Protein AF-A0A439TAR3-F1 (afdb_monomer)

Solvent-accessible surface area (backbone atoms only — not comparable to full-atom values): 395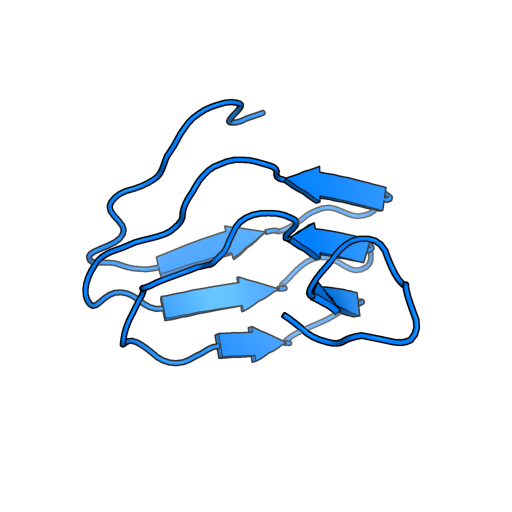1 Å² total; per-residue (Å²): 135,85,82,58,65,40,82,35,76,50,78,52,70,47,74,41,72,53,81,42,81,39,68,31,41,38,28,44,65,16,32,42,32,34,58,14,68,15,35,42,30,38,58,36,87,58,62,42,74,32,60,77,47,77,79,32,55,41,81,41,75,38,90,76,60,93,70,77,126

Secondary structure (DSSP, 8-state):
---S-EE-SSEEEE--SSEEEE-SPEEES-EEEE-SSSEEEE-S--EE-S-EEE-SSEEEESSS-SS--

Radius of gyration: 11.17 Å; Cα contacts (8 Å, |Δi|>4): 177; chains: 1; bounding box: 22×27×26 Å

pLDDT: mean 92.48, std 10.35, range [57.75, 98.5]

Sequence (69 aa):
SILGDVTNNGTLAFNRSDAYTFAGLISGSGTVNQAGSGTTILTADNGYTGGTTISAGTLQLGNGGTSGS

Mean predicted aligned error: 3.87 Å

Nearest PDB structures (foldseek):
  4kh3-assembly1_A  TM=5.392E-01  e=1.124E+00  Escherichia coli CFT073
  5nzi-assembly1_A  TM=2.566E-01  e=3.442E+00  Leishmania major
  6qvi-assembly3_C  TM=2.342E-01  e=7.260E+00  Thermus thermophilus HB27

Structure (mmCIF, N/CA/C/O backbone):
data_AF-A0A439TAR3-F1
#
_entry.id   AF-A0A439TAR3-F1
#
loop_
_atom_site.group_PDB
_atom_site.id
_atom_site.type_symbol
_atom_site.label_atom_id
_atom_site.label_alt_id
_atom_site.label_comp_id
_atom_site.label_asym_id
_atom_site.label_entity_id
_atom_site.label_seq_id
_atom_site.pdbx_PDB_ins_code
_atom_site.Cartn_x
_atom_site.Cartn_y
_atom_site.Cartn_z
_atom_site.occupancy
_atom_site.B_iso_or_equiv
_atom_site.auth_seq_id
_atom_site.auth_comp_id
_atom_site.auth_asym_id
_atom_site.auth_atom_id
_atom_site.pdbx_PDB_model_num
ATOM 1 N N . SER A 1 1 ? -3.244 -14.172 -3.685 1.00 70.69 1 SER A N 1
ATOM 2 C CA . SER A 1 1 ? -3.293 -12.763 -3.248 1.00 70.69 1 SER A CA 1
ATOM 3 C C . SER A 1 1 ? -4.336 -12.641 -2.147 1.00 70.69 1 SER A C 1
ATOM 5 O O . SER A 1 1 ? -5.149 -13.549 -2.011 1.00 70.69 1 SER A O 1
ATOM 7 N N . ILE A 1 2 ? -4.300 -11.577 -1.343 1.00 78.12 2 ILE A N 1
ATOM 8 C CA . ILE A 1 2 ? -5.372 -11.275 -0.380 1.00 78.12 2 ILE A CA 1
ATOM 9 C C . ILE A 1 2 ? -6.412 -10.425 -1.107 1.00 78.12 2 ILE A C 1
ATOM 11 O O . ILE A 1 2 ? -6.043 -9.441 -1.739 1.00 78.12 2 ILE A O 1
ATOM 15 N N . LEU A 1 3 ? -7.685 -10.805 -1.036 1.00 81.38 3 LEU A N 1
ATOM 16 C CA . LEU A 1 3 ? -8.778 -10.106 -1.725 1.00 81.38 3 LEU A CA 1
ATOM 17 C C . LEU A 1 3 ? -9.748 -9.392 -0.770 1.00 81.38 3 LEU A C 1
ATOM 19 O O . LEU A 1 3 ? -10.606 -8.657 -1.240 1.00 81.38 3 LEU A O 1
ATOM 23 N N . GLY A 1 4 ? -9.628 -9.619 0.541 1.00 92.56 4 GLY A N 1
ATOM 24 C CA . GLY A 1 4 ? -10.511 -9.048 1.560 1.00 92.56 4 GLY A CA 1
ATOM 25 C C . GLY A 1 4 ? -9.786 -8.122 2.531 1.00 92.56 4 GLY A C 1
ATOM 26 O O . GLY A 1 4 ? -8.584 -7.881 2.397 1.00 92.56 4 GLY A O 1
ATOM 27 N N . ASP A 1 5 ? -10.538 -7.635 3.512 1.00 95.50 5 ASP A N 1
ATOM 28 C CA . ASP A 1 5 ? -10.050 -6.738 4.557 1.00 95.50 5 ASP A CA 1
ATOM 29 C C . ASP A 1 5 ? -8.959 -7.382 5.418 1.00 95.50 5 ASP A C 1
ATOM 31 O O . ASP A 1 5 ? -8.898 -8.603 5.599 1.00 95.50 5 ASP A O 1
ATOM 35 N N . VAL A 1 6 ? -8.089 -6.538 5.970 1.00 97.00 6 VAL A N 1
ATOM 36 C CA . VAL A 1 6 ? -6.962 -6.942 6.808 1.00 97.00 6 VAL A CA 1
ATOM 37 C C . VAL A 1 6 ? -6.970 -6.143 8.106 1.00 97.00 6 VAL A C 1
ATOM 39 O O . VAL A 1 6 ? -6.756 -4.932 8.116 1.00 97.00 6 VAL A O 1
ATOM 42 N N . THR A 1 7 ? -7.132 -6.838 9.230 1.00 97.31 7 THR A N 1
ATOM 43 C CA . THR A 1 7 ? -6.796 -6.298 10.554 1.00 97.31 7 THR A CA 1
ATOM 44 C C . THR A 1 7 ? -5.319 -6.569 10.829 1.00 97.31 7 THR A C 1
ATOM 46 O O . THR A 1 7 ? -4.917 -7.696 11.117 1.00 97.31 7 THR A O 1
ATOM 49 N N . ASN A 1 8 ? -4.493 -5.535 10.701 1.00 96.00 8 ASN A N 1
ATOM 50 C CA . ASN A 1 8 ? -3.048 -5.590 10.846 1.00 96.00 8 ASN A CA 1
ATOM 51 C C . ASN A 1 8 ? -2.607 -5.063 12.218 1.00 96.00 8 ASN A C 1
ATOM 53 O O . ASN A 1 8 ? -2.638 -3.861 12.466 1.00 96.00 8 ASN A O 1
ATOM 57 N N . ASN A 1 9 ? -2.100 -5.956 13.069 1.00 96.75 9 ASN A N 1
ATOM 58 C CA . ASN A 1 9 ? -1.441 -5.607 14.337 1.00 96.75 9 ASN A CA 1
ATOM 59 C C . ASN A 1 9 ? 0.074 -5.897 14.308 1.00 96.75 9 ASN A C 1
ATOM 61 O O . ASN A 1 9 ? 0.724 -5.910 15.350 1.00 96.75 9 ASN A O 1
ATOM 65 N N . GLY A 1 10 ? 0.628 -6.184 13.125 1.00 97.38 10 GLY A N 1
ATOM 66 C CA . GLY A 1 10 ? 2.035 -6.517 12.911 1.00 97.38 10 GLY A CA 1
ATOM 67 C C . GLY A 1 10 ? 2.608 -5.715 11.748 1.00 97.38 10 GLY A C 1
ATOM 68 O O . GLY A 1 10 ? 2.503 -4.493 11.727 1.00 97.38 10 GLY A O 1
ATOM 69 N N . THR A 1 11 ? 3.204 -6.394 10.769 1.00 97.50 11 THR A N 1
ATOM 70 C CA . THR A 1 11 ? 3.654 -5.765 9.521 1.00 97.50 11 THR A CA 1
ATOM 71 C C . THR A 1 11 ? 2.958 -6.412 8.335 1.00 97.50 11 THR A C 1
ATOM 73 O O . THR A 1 11 ? 3.104 -7.612 8.102 1.00 97.50 11 THR A O 1
ATOM 76 N N . LEU A 1 12 ? 2.254 -5.601 7.547 1.00 97.44 12 LEU A N 1
ATOM 77 C CA . LEU A 1 12 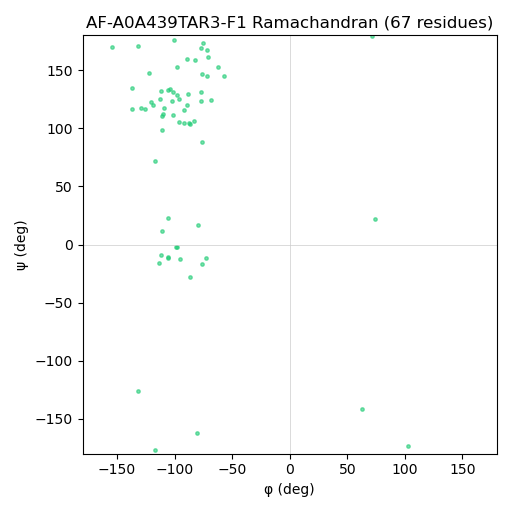? 1.716 -5.987 6.250 1.00 97.44 12 LEU A CA 1
ATOM 78 C C . LEU A 1 12 ? 2.686 -5.530 5.158 1.00 97.44 12 LEU A C 1
ATOM 80 O O . LEU A 1 12 ? 2.772 -4.342 4.849 1.00 97.44 12 LEU A O 1
ATOM 84 N N . ALA A 1 13 ? 3.432 -6.473 4.584 1.00 97.75 13 ALA A N 1
ATOM 85 C CA . ALA A 1 13 ? 4.414 -6.189 3.543 1.00 97.75 13 ALA A CA 1
ATOM 86 C C . ALA A 1 13 ? 3.891 -6.558 2.148 1.00 97.75 13 ALA A C 1
ATOM 88 O O . ALA A 1 13 ? 3.575 -7.716 1.871 1.00 97.75 13 ALA A O 1
ATOM 89 N N . PHE A 1 14 ? 3.880 -5.585 1.241 1.00 97.88 14 PHE A N 1
ATOM 90 C CA . PHE A 1 14 ? 3.709 -5.810 -0.187 1.00 97.88 14 PHE A CA 1
ATOM 91 C C . PHE A 1 14 ? 5.095 -5.959 -0.816 1.00 97.88 14 PHE A C 1
ATOM 93 O O . PHE A 1 14 ? 5.819 -4.986 -0.972 1.00 97.88 14 PHE A O 1
ATOM 100 N N . ASN A 1 15 ? 5.492 -7.188 -1.148 1.00 97.75 15 ASN A N 1
ATOM 101 C CA . ASN A 1 15 ? 6.759 -7.471 -1.826 1.00 97.75 15 ASN A CA 1
ATOM 102 C C . ASN A 1 15 ? 6.488 -8.083 -3.203 1.00 97.75 15 ASN A C 1
ATOM 104 O O . ASN A 1 15 ? 6.608 -9.291 -3.407 1.00 97.75 15 ASN A O 1
ATOM 108 N N . ARG A 1 16 ? 6.006 -7.242 -4.119 1.00 96.88 16 ARG A N 1
ATOM 109 C CA . ARG A 1 16 ? 5.644 -7.617 -5.488 1.00 96.88 16 ARG A CA 1
ATOM 110 C C . ARG A 1 16 ? 6.433 -6.794 -6.499 1.00 96.88 16 ARG A C 1
ATOM 112 O O . ARG A 1 16 ? 6.747 -5.635 -6.247 1.00 96.88 16 ARG A O 1
ATOM 119 N N . SER A 1 17 ? 6.739 -7.384 -7.649 1.00 98.06 17 SER A N 1
ATOM 120 C CA . SER A 1 17 ? 7.416 -6.698 -8.756 1.00 98.06 17 SER A CA 1
ATOM 121 C C . SER A 1 17 ? 6.455 -6.140 -9.810 1.00 98.06 17 SER A C 1
ATOM 123 O O . SER A 1 17 ? 6.880 -5.346 -10.644 1.00 98.06 17 SER A O 1
ATOM 125 N N . ASP A 1 18 ? 5.180 -6.532 -9.779 1.00 97.50 18 ASP A N 1
ATOM 126 C CA . ASP A 1 18 ? 4.132 -6.093 -10.700 1.00 97.50 18 ASP A CA 1
ATOM 127 C C . ASP A 1 18 ? 3.225 -5.010 -10.091 1.00 97.50 18 ASP A C 1
ATOM 129 O O . ASP A 1 18 ? 3.366 -4.619 -8.929 1.00 97.50 18 ASP A O 1
ATOM 133 N N . ALA A 1 19 ? 2.293 -4.505 -10.900 1.00 96.50 19 ALA A N 1
ATOM 134 C CA . ALA A 1 19 ? 1.227 -3.640 -10.419 1.00 96.50 19 ALA A CA 1
ATOM 135 C C . ALA A 1 19 ? 0.147 -4.473 -9.714 1.00 96.50 19 ALA A C 1
ATOM 137 O O . ALA A 1 19 ? -0.336 -5.471 -10.250 1.00 96.50 19 ALA A O 1
ATOM 138 N N . TYR A 1 20 ? -0.253 -4.048 -8.520 1.00 95.88 20 TYR A N 1
ATOM 139 C CA . TYR A 1 20 ? -1.223 -4.738 -7.686 1.00 95.88 20 TYR A CA 1
ATOM 140 C C . TYR A 1 20 ? -2.218 -3.763 -7.065 1.00 95.88 20 TYR A C 1
ATOM 142 O O . TYR A 1 20 ? -1.855 -2.932 -6.235 1.00 95.88 20 TYR A O 1
ATOM 150 N N . THR A 1 21 ? -3.491 -3.907 -7.423 1.00 95.06 21 THR A N 1
ATOM 151 C CA . THR A 1 21 ? -4.586 -3.170 -6.786 1.00 95.06 21 THR A CA 1
ATOM 152 C C . THR A 1 21 ? -5.109 -3.955 -5.594 1.00 95.06 21 THR A C 1
ATOM 154 O O . THR A 1 21 ? -5.589 -5.079 -5.742 1.00 95.06 21 THR A O 1
ATOM 157 N N . PHE A 1 22 ? -5.038 -3.351 -4.413 1.00 95.25 22 PHE A N 1
ATOM 158 C CA . PHE A 1 22 ? -5.592 -3.881 -3.181 1.00 95.25 22 PHE A CA 1
ATOM 159 C C . PHE A 1 2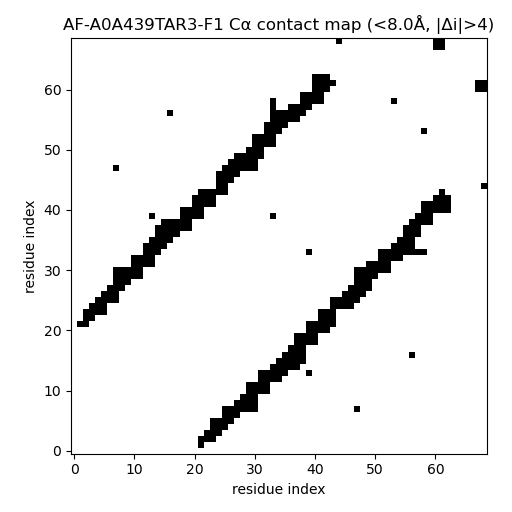2 ? -6.799 -3.047 -2.745 1.00 95.25 22 PHE A C 1
ATOM 161 O O . PHE A 1 22 ? -6.664 -1.883 -2.365 1.00 95.25 22 PHE A O 1
ATOM 168 N N . ALA A 1 23 ? -7.979 -3.664 -2.810 1.00 94.69 23 ALA A N 1
ATOM 169 C CA . ALA A 1 23 ? -9.253 -3.018 -2.503 1.00 94.69 23 ALA A CA 1
ATOM 170 C C . ALA A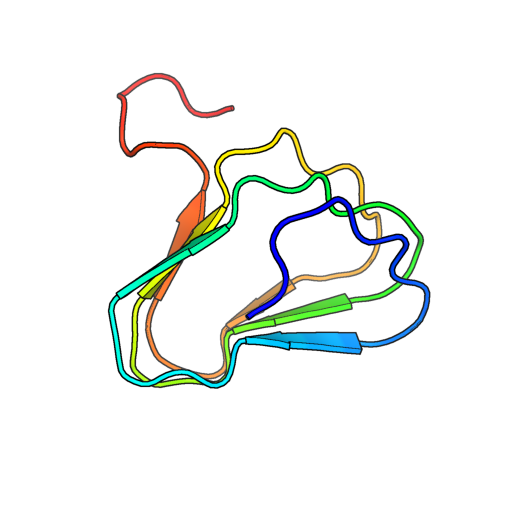 1 23 ? -9.788 -3.305 -1.092 1.00 94.69 23 ALA A C 1
ATOM 172 O O . ALA A 1 23 ? -10.837 -2.778 -0.738 1.00 94.69 23 ALA A O 1
ATOM 173 N N . GLY A 1 24 ? -9.098 -4.135 -0.303 1.00 95.12 24 GLY A N 1
ATOM 174 C CA . GLY A 1 24 ? -9.490 -4.429 1.076 1.00 95.12 24 GLY A CA 1
ATOM 175 C C . GLY A 1 24 ? -9.142 -3.286 2.028 1.00 95.12 24 GLY A C 1
ATOM 176 O O . GLY A 1 24 ? -8.115 -2.625 1.861 1.00 95.12 24 GLY A O 1
ATOM 177 N N . LEU A 1 25 ? -9.974 -3.088 3.050 1.00 95.19 25 LEU A N 1
ATOM 178 C CA . LEU A 1 25 ? -9.707 -2.165 4.149 1.00 95.19 25 LEU A CA 1
ATOM 179 C C . LEU A 1 25 ? -8.548 -2.688 5.004 1.00 95.19 25 LEU A C 1
ATOM 181 O O . LEU A 1 25 ? -8.620 -3.794 5.540 1.00 95.19 25 LEU A O 1
ATOM 185 N N . ILE A 1 26 ? -7.504 -1.882 5.194 1.00 97.06 26 ILE A N 1
ATOM 186 C CA . ILE A 1 26 ? -6.456 -2.152 6.185 1.00 97.06 26 ILE A CA 1
ATOM 187 C C . ILE A 1 26 ? -6.782 -1.368 7.460 1.00 97.06 26 ILE A C 1
ATOM 189 O O . ILE A 1 26 ? -6.946 -0.151 7.427 1.00 97.06 26 ILE A O 1
ATOM 193 N N . SER A 1 27 ? -6.854 -2.063 8.592 1.00 97.56 27 SER A N 1
ATOM 194 C CA . SER A 1 27 ? -7.137 -1.501 9.921 1.00 97.56 27 SER A CA 1
ATOM 195 C C . SER A 1 27 ? -6.137 -2.010 10.965 1.00 97.56 27 SER A C 1
ATOM 197 O O . SER A 1 27 ? -5.364 -2.921 10.678 1.00 97.56 27 SER A O 1
ATOM 199 N N . GLY A 1 28 ? -6.152 -1.454 12.181 1.00 98.0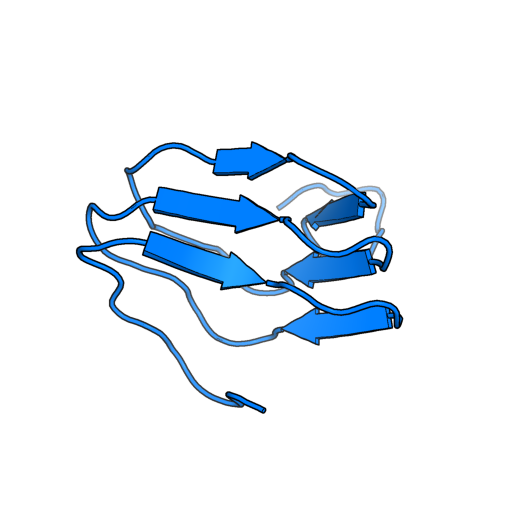0 28 GLY A N 1
ATOM 200 C CA . GLY A 1 28 ? -5.314 -1.909 1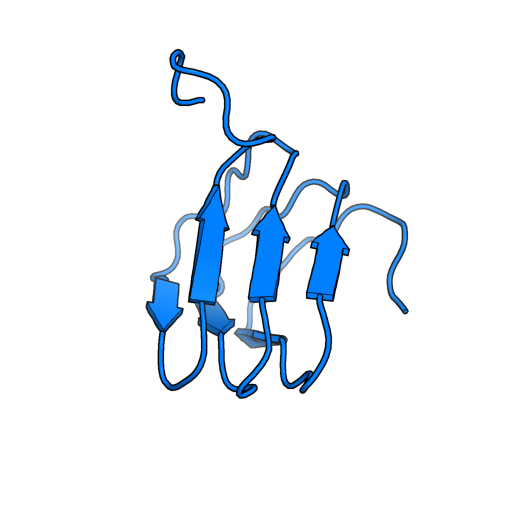3.303 1.00 98.00 28 GLY A CA 1
ATOM 201 C C . GLY A 1 28 ? -4.092 -1.025 13.573 1.00 98.00 28 GLY A C 1
ATOM 202 O O . GLY A 1 28 ? -3.950 0.054 13.005 1.00 98.00 28 GLY A O 1
ATOM 203 N N . SER A 1 29 ? -3.225 -1.457 14.490 1.00 98.06 29 SER A N 1
ATOM 204 C CA . SER A 1 29 ? -2.070 -0.667 14.962 1.00 98.06 29 SER A CA 1
ATOM 205 C C . SER A 1 29 ? -0.738 -1.013 14.289 1.00 98.06 29 SER A C 1
ATOM 207 O O . SER A 1 29 ? 0.290 -0.411 14.597 1.00 98.06 29 SER A O 1
ATOM 209 N N . GLY A 1 30 ? -0.735 -2.000 13.396 1.00 97.88 30 GLY A N 1
ATOM 210 C CA . GLY A 1 30 ? 0.451 -2.457 12.686 1.00 97.88 30 GLY A CA 1
ATOM 211 C C . GLY A 1 30 ? 0.899 -1.515 11.567 1.00 97.88 30 GLY A C 1
ATOM 212 O O . GLY A 1 30 ? 0.215 -0.559 11.206 1.00 97.88 30 GLY A O 1
ATOM 213 N N . THR A 1 31 ? 2.053 -1.823 10.980 1.00 98.25 31 THR A N 1
ATOM 214 C CA . THR A 1 31 ? 2.682 -1.047 9.903 1.00 98.25 31 THR A CA 1
ATOM 215 C C . THR A 1 31 ? 2.393 -1.621 8.520 1.00 98.25 31 THR A C 1
ATOM 217 O O . THR A 1 31 ? 2.201 -2.831 8.361 1.00 98.25 31 THR A O 1
ATOM 220 N N . VAL A 1 32 ? 2.411 -0.758 7.503 1.00 98.25 32 VAL A N 1
ATOM 221 C CA . VAL A 1 32 ? 2.389 -1.149 6.085 1.00 98.25 32 VAL A CA 1
ATOM 222 C C . VAL A 1 32 ? 3.779 -0.938 5.488 1.00 98.25 32 VAL A C 1
ATOM 224 O O . VAL A 1 32 ? 4.390 0.109 5.683 1.00 98.25 32 VAL A O 1
ATOM 227 N N . ASN A 1 33 ? 4.296 -1.920 4.748 1.00 98.50 33 ASN A N 1
ATOM 228 C CA . ASN A 1 33 ? 5.585 -1.817 4.064 1.00 98.50 33 ASN A CA 1
ATOM 229 C C . ASN A 1 33 ? 5.437 -2.116 2.569 1.00 98.50 33 ASN A C 1
ATOM 231 O O . ASN A 1 33 ? 5.116 -3.242 2.190 1.00 98.50 33 ASN A O 1
ATOM 235 N N . GLN A 1 34 ? 5.708 -1.132 1.716 1.00 98.38 34 GLN A N 1
ATOM 236 C CA . GLN A 1 34 ? 5.958 -1.375 0.300 1.00 98.38 34 GLN A CA 1
ATOM 237 C C . GLN A 1 34 ? 7.431 -1.765 0.134 1.00 98.38 34 GLN A C 1
ATOM 239 O O . GLN A 1 34 ? 8.324 -0.929 0.246 1.00 98.38 34 GLN A O 1
ATOM 244 N N . ALA A 1 35 ? 7.681 -3.044 -0.116 1.00 98.44 35 ALA A N 1
ATOM 245 C CA . ALA A 1 35 ? 9.020 -3.621 -0.182 1.00 98.44 35 ALA A CA 1
ATOM 246 C C . ALA A 1 35 ? 9.404 -4.110 -1.584 1.00 98.44 35 ALA A C 1
ATOM 248 O O . ALA A 1 35 ? 10.580 -4.358 -1.838 1.00 98.44 35 ALA A O 1
ATOM 249 N N . GLY A 1 36 ? 8.428 -4.273 -2.477 1.00 98.31 36 GLY A N 1
ATOM 250 C CA . GLY A 1 36 ? 8.662 -4.754 -3.832 1.00 98.31 36 GLY A CA 1
ATOM 251 C C . GLY A 1 36 ? 8.964 -3.623 -4.810 1.00 98.31 36 GLY A C 1
ATOM 252 O O . GLY A 1 36 ? 8.621 -2.471 -4.574 1.00 98.31 36 GLY A O 1
ATOM 253 N N . SER A 1 37 ? 9.594 -3.950 -5.940 1.00 98.44 37 SER A N 1
ATOM 254 C CA . SER A 1 37 ? 9.898 -2.972 -6.994 1.00 98.44 37 SER A CA 1
ATOM 255 C C . SER A 1 37 ? 8.673 -2.517 -7.797 1.00 98.44 37 SER A C 1
ATOM 257 O O . SER A 1 37 ? 8.790 -1.592 -8.595 1.00 98.44 37 SER A O 1
ATOM 259 N N . GLY A 1 38 ? 7.534 -3.197 -7.642 1.00 98.12 38 GLY A N 1
ATOM 260 C CA . GLY A 1 38 ? 6.291 -2.918 -8.352 1.00 98.12 38 GLY A CA 1
ATOM 261 C C . GLY A 1 38 ? 5.491 -1.757 -7.763 1.00 98.12 38 GLY A C 1
ATOM 262 O O . GLY A 1 38 ? 5.988 -0.939 -6.984 1.00 98.12 38 GLY A O 1
ATOM 263 N N . THR A 1 39 ? 4.213 -1.702 -8.130 1.00 97.88 39 THR A N 1
ATOM 264 C CA . THR A 1 39 ? 3.284 -0.660 -7.678 1.00 97.88 39 THR A CA 1
ATOM 265 C C . THR A 1 39 ? 2.138 -1.296 -6.912 1.00 97.88 39 THR A C 1
ATOM 267 O O . THR A 1 39 ? 1.382 -2.076 -7.479 1.00 97.88 39 THR A O 1
ATOM 270 N N . THR A 1 40 ? 1.958 -0.931 -5.647 1.00 97.12 40 THR A N 1
ATOM 271 C CA . THR A 1 40 ? 0.742 -1.271 -4.894 1.00 97.12 40 THR A CA 1
ATOM 272 C C . THR A 1 40 ? -0.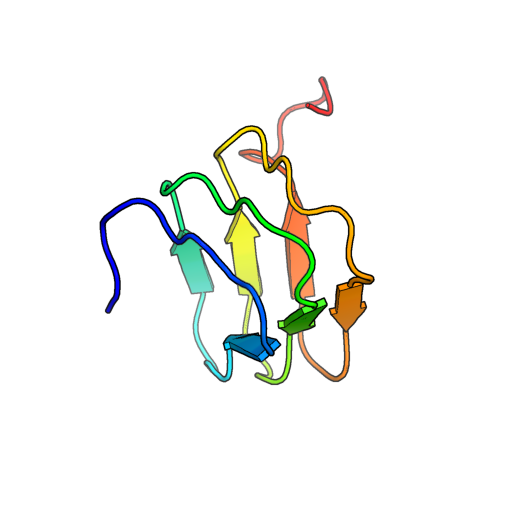203 -0.082 -4.929 1.00 97.12 40 THR A C 1
ATOM 274 O O . THR A 1 40 ? 0.203 1.026 -4.593 1.00 97.12 40 THR A O 1
ATOM 277 N N . ILE A 1 41 ? -1.456 -0.314 -5.307 1.00 95.75 41 ILE A N 1
ATOM 278 C CA . ILE A 1 41 ? -2.524 0.684 -5.344 1.00 95.75 41 ILE A CA 1
ATOM 279 C C . ILE A 1 41 ? -3.524 0.324 -4.249 1.00 95.75 41 ILE A C 1
ATOM 281 O O . ILE A 1 41 ? -4.206 -0.693 -4.356 1.00 95.75 41 ILE A O 1
ATOM 285 N N . LEU A 1 42 ? -3.602 1.131 -3.194 1.00 94.94 42 LEU A N 1
ATOM 286 C CA . LEU A 1 42 ? -4.580 0.959 -2.121 1.00 94.94 42 LEU A CA 1
ATOM 287 C C . LEU A 1 42 ? -5.827 1.780 -2.447 1.00 94.94 42 LEU A C 1
ATOM 289 O O .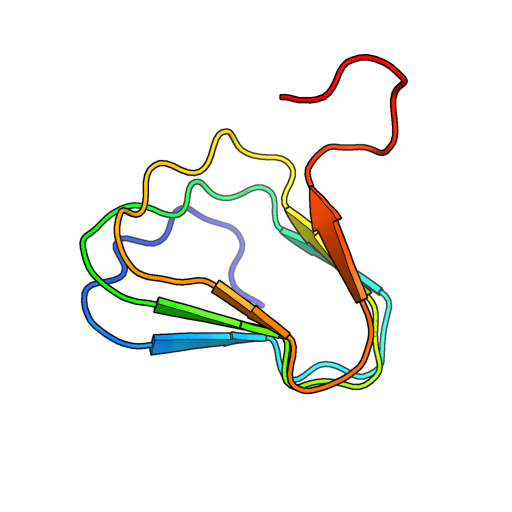 LEU A 1 42 ? -5.742 3.003 -2.502 1.00 94.94 42 LEU A O 1
ATOM 293 N N . THR A 1 43 ? -6.972 1.133 -2.666 1.00 93.31 43 THR A N 1
ATOM 294 C CA . THR A 1 43 ? -8.203 1.837 -3.087 1.00 93.31 43 THR A CA 1
ATOM 295 C C . THR A 1 43 ? -9.253 1.975 -1.987 1.00 93.31 43 THR A C 1
ATOM 297 O O . THR A 1 43 ? -10.222 2.701 -2.177 1.00 93.31 43 THR A O 1
ATOM 300 N N . ALA A 1 44 ? -9.087 1.282 -0.859 1.00 93.06 44 ALA A N 1
ATOM 301 C CA . ALA A 1 44 ? -9.934 1.454 0.320 1.0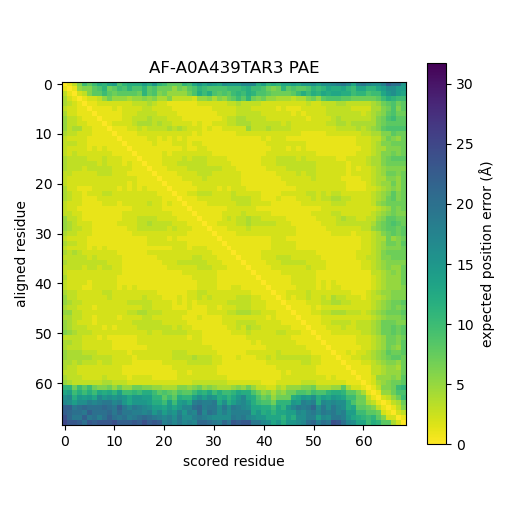0 93.06 44 ALA A CA 1
ATOM 302 C C . ALA A 1 44 ? -9.489 2.651 1.178 1.00 93.06 44 ALA A C 1
ATOM 304 O O . ALA A 1 44 ? -8.323 3.052 1.138 1.00 93.06 44 ALA A O 1
ATOM 305 N N . ASP A 1 45 ? -10.407 3.164 1.998 1.00 91.81 45 ASP A N 1
ATOM 306 C CA . ASP A 1 45 ? -10.127 4.163 3.034 1.00 91.81 45 ASP A CA 1
ATOM 307 C C . ASP A 1 45 ? -9.444 3.496 4.237 1.00 91.81 45 ASP A C 1
ATOM 309 O O . ASP A 1 45 ? -10.094 2.958 5.128 1.00 91.81 45 ASP A O 1
ATOM 313 N N . ASN A 1 46 ? -8.114 3.414 4.208 1.00 94.12 46 ASN A N 1
ATOM 314 C CA . ASN A 1 46 ? -7.356 2.625 5.175 1.00 94.12 46 ASN A CA 1
ATOM 315 C C . ASN A 1 46 ? -7.248 3.325 6.537 1.00 94.12 46 ASN A C 1
ATOM 317 O O . ASN A 1 46 ? -6.677 4.406 6.641 1.00 94.12 46 ASN A O 1
ATOM 321 N N . GLY A 1 47 ? -7.702 2.645 7.592 1.00 94.19 47 GLY A N 1
ATOM 322 C CA . GLY A 1 47 ? -7.740 3.151 8.967 1.00 94.19 47 GLY A CA 1
ATOM 323 C C . GLY A 1 47 ? -6.684 2.557 9.904 1.00 94.19 47 GLY A C 1
ATOM 324 O O . GLY A 1 47 ? -6.910 2.502 11.114 1.00 94.19 47 GLY A O 1
ATOM 325 N N . TYR A 1 48 ? -5.568 2.036 9.386 1.00 96.25 48 TYR A N 1
ATOM 326 C CA . TYR A 1 48 ? -4.460 1.615 10.246 1.00 96.25 48 TYR A CA 1
ATOM 327 C C . TYR A 1 48 ? -3.737 2.833 10.825 1.00 96.25 48 TYR A C 1
ATOM 329 O O . TYR A 1 48 ? -3.609 3.868 10.178 1.00 96.25 48 TYR A O 1
ATOM 337 N N . THR A 1 49 ? -3.261 2.707 12.059 1.00 97.19 49 THR A N 1
ATOM 338 C CA . THR A 1 49 ? -2.631 3.818 12.790 1.00 97.19 49 THR A CA 1
ATOM 339 C C . THR A 1 49 ? -1.115 3.702 12.883 1.00 97.19 49 THR A C 1
ATOM 341 O O . THR A 1 49 ? -0.450 4.657 13.284 1.00 97.19 49 THR A O 1
ATOM 344 N N . GLY A 1 50 ? -0.551 2.547 12.521 1.00 97.62 50 GLY A N 1
ATOM 345 C CA . GLY A 1 50 ? 0.893 2.386 12.407 1.00 97.62 50 GLY A CA 1
ATOM 346 C C . GLY A 1 50 ? 1.464 3.109 11.185 1.00 97.62 50 GLY A C 1
ATOM 347 O O . GLY A 1 50 ? 0.748 3.553 10.292 1.00 97.62 50 GLY A O 1
ATOM 348 N N . GLY A 1 51 ? 2.790 3.235 11.147 1.00 97.44 51 GLY A N 1
ATOM 349 C CA . GLY A 1 51 ? 3.482 3.916 10.055 1.00 97.44 51 GLY A CA 1
ATOM 350 C C . GLY A 1 51 ? 3.464 3.149 8.729 1.00 97.44 51 GLY A C 1
ATOM 351 O O . GLY A 1 51 ? 3.306 1.924 8.689 1.00 97.44 51 GLY A O 1
ATOM 352 N N . THR A 1 52 ? 3.724 3.891 7.653 1.00 97.75 52 THR A N 1
ATOM 353 C CA . THR A 1 52 ? 3.922 3.357 6.303 1.00 97.75 52 THR A CA 1
ATOM 354 C C . THR A 1 52 ? 5.360 3.563 5.866 1.00 97.75 52 THR A C 1
ATOM 356 O O . THR A 1 52 ? 5.855 4.689 5.852 1.00 97.75 52 THR A O 1
ATOM 359 N N . THR A 1 53 ? 6.018 2.477 5.472 1.00 98.31 53 THR A N 1
ATOM 360 C CA . THR A 1 53 ? 7.381 2.497 4.937 1.00 98.31 53 THR A CA 1
ATOM 361 C C . THR A 1 53 ? 7.351 2.135 3.459 1.00 98.31 53 THR A C 1
ATOM 363 O O . THR A 1 53 ? 6.733 1.147 3.069 1.00 98.31 53 THR A O 1
ATOM 366 N N . ILE A 1 54 ? 8.043 2.914 2.628 1.00 98.19 54 ILE A N 1
ATOM 367 C CA . ILE A 1 54 ? 8.277 2.588 1.218 1.00 98.19 54 ILE A CA 1
ATOM 368 C C . ILE A 1 54 ? 9.764 2.289 1.075 1.00 98.19 54 ILE A C 1
ATOM 370 O O . ILE A 1 54 ? 10.592 3.194 1.030 1.00 98.19 54 ILE A O 1
ATOM 374 N N . SER A 1 55 ? 10.095 1.003 1.070 1.00 98.19 55 SER A N 1
ATOM 375 C CA . SER A 1 55 ? 11.468 0.509 0.948 1.00 98.19 55 SER A CA 1
ATOM 376 C C . SER A 1 55 ? 11.901 0.355 -0.518 1.00 98.19 55 SER A C 1
ATOM 378 O O . SER A 1 55 ? 13.087 0.464 -0.815 1.00 98.19 55 SER A O 1
ATOM 380 N N . ALA A 1 56 ? 10.959 0.101 -1.434 1.00 98.06 56 ALA A N 1
ATOM 381 C CA . ALA A 1 56 ? 11.187 0.021 -2.881 1.00 98.06 56 ALA A CA 1
ATOM 382 C C . ALA A 1 56 ? 9.898 0.348 -3.661 1.00 98.06 56 ALA A C 1
ATOM 384 O O . ALA A 1 56 ? 8.829 0.441 -3.068 1.00 98.06 56 ALA A O 1
ATOM 385 N N . GLY A 1 57 ? 9.991 0.516 -4.985 1.00 98.19 57 GLY A N 1
ATOM 386 C CA . GLY A 1 57 ? 8.820 0.614 -5.865 1.00 98.19 57 GLY A CA 1
ATOM 387 C C . GLY A 1 57 ? 7.920 1.821 -5.593 1.00 98.19 57 GLY A C 1
ATOM 388 O O . GLY A 1 57 ? 8.390 2.933 -5.353 1.00 98.19 57 GLY A O 1
ATOM 389 N N . THR A 1 58 ? 6.605 1.622 -5.694 1.00 98.00 58 THR A N 1
ATOM 390 C CA . THR A 1 58 ? 5.609 2.693 -5.541 1.00 98.00 58 THR A CA 1
ATOM 391 C C . THR A 1 58 ? 4.424 2.236 -4.702 1.00 98.00 58 THR A C 1
ATOM 393 O O . THR A 1 58 ? 3.863 1.161 -4.915 1.00 98.00 58 THR A O 1
ATOM 396 N N . LEU A 1 59 ? 4.010 3.076 -3.757 1.00 96.62 59 LEU A N 1
ATOM 397 C CA . LEU A 1 59 ? 2.723 2.958 -3.085 1.00 96.62 59 LEU A CA 1
ATOM 398 C C . LEU A 1 59 ? 1.827 4.101 -3.563 1.00 96.62 59 LEU A C 1
ATOM 400 O O . LEU A 1 59 ? 2.149 5.267 -3.355 1.00 96.62 59 LEU A O 1
ATOM 404 N N . GLN A 1 60 ? 0.722 3.756 -4.210 1.00 95.00 60 GLN A N 1
ATOM 405 C CA . GLN A 1 60 ? -0.301 4.692 -4.651 1.00 95.00 60 GLN A CA 1
ATOM 406 C C . GLN A 1 60 ? -1.511 4.595 -3.720 1.00 95.00 60 GLN A C 1
ATOM 408 O O . GLN A 1 60 ? -1.984 3.498 -3.419 1.00 95.00 60 GLN A O 1
ATOM 413 N N . LEU A 1 61 ? -2.022 5.749 -3.299 1.00 91.38 61 LEU A N 1
ATOM 414 C CA . LEU A 1 61 ? -3.262 5.866 -2.536 1.00 91.38 61 LEU A CA 1
ATOM 415 C C . LEU A 1 61 ? -4.391 6.311 -3.471 1.00 91.38 61 LEU A C 1
ATOM 417 O O . LEU A 1 61 ? -4.229 7.246 -4.257 1.00 91.38 61 LEU A O 1
ATOM 421 N N . GLY A 1 62 ? -5.520 5.612 -3.401 1.00 86.75 62 GLY A N 1
ATOM 422 C CA . GLY A 1 62 ? -6.675 5.810 -4.266 1.00 86.75 62 GLY A CA 1
ATOM 423 C C . GLY A 1 62 ? -6.470 5.350 -5.716 1.00 86.75 62 GLY A C 1
ATOM 424 O O . GLY A 1 62 ? -5.406 4.892 -6.141 1.00 86.75 62 GLY A O 1
ATOM 425 N N . ASN A 1 63 ? -7.519 5.512 -6.524 1.00 75.12 63 ASN A N 1
ATOM 426 C CA . ASN A 1 63 ? -7.540 5.140 -7.945 1.00 75.12 63 ASN A CA 1
ATOM 427 C C . ASN A 1 63 ? -6.859 6.164 -8.879 1.00 75.12 63 ASN A C 1
ATOM 429 O O . ASN A 1 63 ? -7.090 6.126 -10.085 1.00 75.12 63 ASN A O 1
ATOM 433 N N . GLY A 1 64 ? -6.032 7.077 -8.355 1.00 66.50 64 GLY A N 1
ATOM 434 C CA . GLY A 1 64 ? -5.313 8.067 -9.171 1.00 66.50 64 GLY A CA 1
ATOM 435 C C . GLY A 1 64 ? -6.184 9.213 -9.707 1.00 66.50 64 GLY A C 1
ATOM 436 O O . GLY A 1 64 ? -5.832 9.833 -10.707 1.00 66.50 64 GLY A O 1
ATOM 437 N N . GLY A 1 65 ? -7.325 9.489 -9.066 1.00 69.25 65 GLY A N 1
ATOM 438 C CA . GLY A 1 65 ? -8.118 10.697 -9.315 1.00 69.25 65 GLY A CA 1
ATOM 439 C C . GLY A 1 65 ? -7.507 11.944 -8.661 1.00 69.25 65 GLY A C 1
ATOM 440 O O . GLY A 1 65 ? -6.598 11.848 -7.842 1.00 69.25 65 GLY A O 1
ATOM 441 N N . THR A 1 66 ? -8.015 13.134 -8.998 1.00 65.19 66 THR A N 1
ATOM 442 C CA . THR A 1 66 ? -7.546 14.412 -8.416 1.00 65.19 66 THR A CA 1
ATOM 443 C C . THR A 1 66 ? -8.060 14.667 -6.999 1.00 65.19 66 THR A C 1
ATOM 445 O O . THR A 1 66 ? -7.529 15.527 -6.302 1.00 65.19 66 THR A O 1
ATOM 448 N N . SER A 1 67 ? -9.094 13.942 -6.573 1.00 64.75 67 SER A N 1
ATOM 449 C CA . SER A 1 67 ? -9.510 13.891 -5.175 1.00 64.75 67 SER A CA 1
ATOM 450 C C . SER A 1 67 ? -8.710 12.790 -4.493 1.00 64.75 67 SER A C 1
ATOM 452 O O . SER A 1 67 ? -8.971 11.609 -4.718 1.00 64.75 67 SER A O 1
ATOM 454 N N . GLY A 1 68 ? -7.716 13.182 -3.696 1.00 57.75 68 GLY A N 1
ATOM 455 C CA . GLY A 1 68 ? -7.169 12.279 -2.687 1.00 57.75 68 GLY A CA 1
ATOM 456 C C . GLY A 1 68 ? -8.292 11.813 -1.755 1.00 57.75 68 GLY A C 1
ATOM 457 O O . GLY A 1 68 ? -9.239 12.567 -1.521 1.00 57.75 68 GLY A O 1
ATOM 458 N N . SER A 1 69 ? -8.207 10.563 -1.303 1.00 59.12 69 SER A N 1
ATOM 459 C CA . SER A 1 69 ? -9.045 9.994 -0.239 1.00 59.12 69 SER A CA 1
ATOM 460 C C . SER A 1 69 ? -8.701 10.613 1.108 1.00 59.12 69 SER A C 1
ATOM 462 O O . SER A 1 69 ? -7.478 10.660 1.387 1.00 59.12 69 SER A O 1
#

Foldseek 3Di:
DDAEADADAEEAEDADAEEAEHAYAYAYAYEYEDQHQYEYEYADPHHHDHYYYYNHHYYHYHPPDPDGD